Protein AF-A0A9W8QXZ3-F1 (afdb_monomer)

pLDDT: mean 82.71, std 16.3, range [40.28, 98.12]

Foldseek 3Di:
DAEEDECVVDLVVQLVSCVVVVHHHYPCLDDPVLVVQLCVQQVVQQVVQLVVQPPPPVVPVSPGGDRALSLVRHVSCVVRPVPDPSNVVSCCVPPVPPPPDDPVVVPPPLLPVVDDLVVLLPDDPVVCVVSQQAQDPPQPPDDVSDRNVVSND

Organism: NCBI:txid195108

Sequence (153 aa):
MIQRISREAGLDAFIRAIEQDGCVIIKDFADSESLNEAQREVQPYLDASKAAAGSTVGALNGGTAICTRLIGRSRTVKEKFFSDSLYQDIAEHFIGLETTCCGVHRQEEIPFLSYPIEEVKTYSQLVRDRLGWKQSEPNLGWVDLKSPEYLLE

Structure (mmCIF, N/CA/C/O backbone):
data_AF-A0A9W8QXZ3-F1
#
_entry.id   AF-A0A9W8QXZ3-F1
#
loop_
_atom_site.group_PDB
_atom_site.id
_atom_site.type_symbol
_atom_site.label_atom_id
_atom_site.label_alt_id
_atom_site.label_comp_id
_atom_site.label_asym_id
_atom_site.label_entity_id
_atom_site.label_seq_id
_atom_site.pdbx_PDB_ins_code
_atom_site.Cartn_x
_atom_site.Cartn_y
_atom_site.Cartn_z
_atom_site.occupancy
_atom_site.B_iso_or_equiv
_atom_site.auth_seq_id
_atom_site.auth_comp_id
_atom_site.auth_asym_id
_atom_site.auth_atom_id
_atom_site.pdbx_PDB_model_num
ATOM 1 N N . MET A 1 1 ? -22.898 10.394 7.087 1.00 81.56 1 MET A N 1
ATOM 2 C CA . MET A 1 1 ? -21.765 11.204 7.608 1.00 81.56 1 MET A CA 1
ATOM 3 C C . MET A 1 1 ? -20.656 10.212 7.895 1.00 81.56 1 MET A C 1
ATOM 5 O O . MET A 1 1 ? -20.967 9.224 8.533 1.00 81.56 1 MET A O 1
ATOM 9 N N . ILE A 1 2 ? -19.426 10.416 7.414 1.00 92.94 2 ILE A N 1
ATOM 10 C CA . ILE A 1 2 ? -18.383 9.375 7.504 1.00 92.94 2 ILE A CA 1
ATOM 11 C C . ILE A 1 2 ? -18.002 9.108 8.966 1.00 92.94 2 ILE A C 1
ATOM 13 O O . ILE A 1 2 ? -17.568 10.029 9.670 1.00 92.94 2 ILE A O 1
ATOM 17 N N . GLN A 1 3 ? -18.139 7.853 9.396 1.00 96.69 3 GLN A N 1
ATOM 18 C CA . GLN A 1 3 ? -17.791 7.403 10.742 1.00 96.69 3 GLN A CA 1
ATOM 19 C C . GLN A 1 3 ? -16.279 7.499 11.002 1.00 96.69 3 GLN A C 1
ATOM 21 O O . GLN A 1 3 ? -15.453 7.157 10.155 1.00 96.69 3 GLN A O 1
ATOM 26 N N . ARG A 1 4 ? -15.920 7.981 12.198 1.00 97.50 4 ARG A N 1
ATOM 27 C CA . ARG A 1 4 ? -14.541 8.139 12.685 1.00 97.50 4 ARG A CA 1
ATOM 28 C C . ARG A 1 4 ? -14.347 7.291 13.933 1.00 97.50 4 ARG A C 1
ATOM 30 O O . ARG A 1 4 ? -14.827 7.659 15.003 1.00 97.50 4 ARG A O 1
ATOM 37 N N . ILE A 1 5 ? -13.651 6.173 13.795 1.00 97.31 5 ILE A N 1
ATOM 38 C CA . ILE A 1 5 ? -13.596 5.122 14.812 1.00 97.31 5 ILE A CA 1
ATOM 39 C C . ILE A 1 5 ? -12.165 4.971 15.333 1.00 97.31 5 ILE A C 1
ATOM 41 O O . ILE A 1 5 ? -11.191 5.129 14.601 1.00 97.31 5 ILE A O 1
ATOM 45 N N . SER A 1 6 ? -12.059 4.736 16.637 1.00 96.44 6 SER A N 1
ATOM 46 C CA . SER A 1 6 ? -10.806 4.472 17.347 1.00 96.44 6 SER A CA 1
ATOM 47 C C . SER A 1 6 ? -10.531 2.968 17.373 1.00 96.44 6 SER A C 1
ATOM 49 O O . SER A 1 6 ? -11.490 2.197 17.409 1.00 96.44 6 SER A O 1
ATOM 51 N N . ARG A 1 7 ? -9.267 2.529 17.379 1.00 92.69 7 ARG A N 1
ATOM 52 C CA . ARG A 1 7 ? -8.915 1.090 17.339 1.00 92.69 7 ARG A CA 1
ATOM 53 C C . ARG A 1 7 ? -9.533 0.280 18.486 1.00 92.69 7 ARG A C 1
ATOM 55 O O . ARG A 1 7 ? -9.853 -0.891 18.313 1.00 92.69 7 ARG A O 1
ATOM 62 N N . GLU A 1 8 ? -9.787 0.922 19.621 1.00 93.75 8 GLU A N 1
ATOM 63 C CA . GLU A 1 8 ? -10.395 0.338 20.821 1.00 93.75 8 GLU A CA 1
ATOM 64 C C . GLU A 1 8 ? -11.854 -0.098 20.608 1.00 93.75 8 GLU A C 1
ATOM 66 O O . GLU A 1 8 ? -12.393 -0.844 21.421 1.00 93.75 8 GLU A O 1
ATOM 71 N N . ALA A 1 9 ? -12.505 0.344 19.525 1.00 94.38 9 ALA A N 1
ATOM 72 C CA . ALA A 1 9 ? -13.869 -0.061 19.186 1.00 94.38 9 ALA A CA 1
ATOM 73 C C . ALA A 1 9 ? -13.972 -1.509 18.668 1.00 94.38 9 ALA A C 1
ATOM 75 O O . ALA A 1 9 ? -15.077 -2.048 18.602 1.00 94.38 9 ALA A O 1
ATOM 76 N N . GLY A 1 10 ? -12.840 -2.132 18.314 1.00 94.44 10 GLY A N 1
ATOM 77 C CA . GLY A 1 10 ? -12.775 -3.505 17.812 1.00 94.44 10 GLY A CA 1
ATOM 78 C C . GLY A 1 10 ? -13.177 -3.658 16.340 1.00 94.44 10 GLY A C 1
ATOM 79 O O . GLY A 1 10 ? -13.806 -2.779 15.750 1.00 94.44 10 GLY A O 1
ATOM 80 N N . LEU A 1 11 ? -12.803 -4.799 15.748 1.00 96.12 11 LEU A N 1
ATOM 81 C CA . LEU A 1 11 ? -12.948 -5.105 14.317 1.00 96.12 11 LEU A CA 1
ATOM 82 C C . LEU A 1 11 ? -14.385 -4.914 13.797 1.00 96.12 11 LEU A C 1
ATOM 84 O O . LEU A 1 11 ? -14.599 -4.228 12.798 1.00 96.12 11 LEU A O 1
ATOM 88 N N . ASP A 1 12 ? -15.372 -5.439 14.523 1.00 97.25 12 ASP A N 1
ATOM 89 C CA . ASP A 1 12 ? -16.788 -5.382 14.146 1.00 97.25 12 ASP A CA 1
ATOM 90 C C . ASP A 1 12 ? -17.314 -3.959 13.915 1.00 97.25 12 ASP A C 1
ATOM 92 O O . ASP A 1 12 ? -18.226 -3.742 13.115 1.00 97.25 12 ASP A O 1
ATOM 96 N N . ALA A 1 13 ? -16.782 -2.971 14.641 1.00 97.25 13 ALA A N 1
ATOM 97 C CA . ALA A 1 13 ? -17.191 -1.582 14.472 1.00 97.25 13 ALA A CA 1
ATOM 98 C C . ALA A 1 13 ? -16.766 -1.039 13.099 1.00 97.25 13 ALA A C 1
ATOM 100 O O . ALA A 1 13 ? -17.530 -0.313 12.465 1.00 97.25 13 ALA A O 1
ATOM 101 N N . PHE A 1 14 ? -15.579 -1.425 12.624 1.00 97.50 14 PHE A N 1
ATOM 102 C CA . PHE A 1 14 ? -15.069 -1.029 11.313 1.00 97.50 14 PHE A CA 1
ATOM 103 C C . PHE A 1 14 ? -15.811 -1.735 10.182 1.00 97.50 14 PHE A C 1
ATOM 105 O O . PHE A 1 14 ? -16.186 -1.073 9.217 1.00 97.50 14 PHE A O 1
ATOM 112 N N . ILE A 1 15 ? -16.081 -3.037 10.330 1.00 96.81 15 ILE A N 1
ATOM 113 C CA . ILE A 1 15 ? -16.872 -3.811 9.363 1.00 96.81 15 ILE A CA 1
ATOM 114 C C . ILE A 1 15 ? -18.244 -3.164 9.177 1.00 96.81 15 ILE A C 1
ATOM 116 O O . ILE A 1 15 ? -18.578 -2.751 8.069 1.00 96.81 15 ILE A O 1
ATOM 120 N N . ARG A 1 16 ? -18.992 -2.955 10.270 1.00 97.06 16 ARG A N 1
ATOM 121 C CA . ARG A 1 16 ? -20.325 -2.337 10.202 1.00 97.06 16 ARG A CA 1
ATOM 122 C C . ARG A 1 16 ? -20.300 -0.944 9.581 1.00 97.06 16 ARG A C 1
ATOM 124 O O . ARG A 1 16 ? -21.210 -0.597 8.834 1.00 97.06 16 ARG A O 1
ATOM 131 N N . ALA A 1 17 ? -19.284 -0.136 9.887 1.00 97.31 17 ALA A N 1
ATOM 132 C CA . ALA A 1 17 ? -19.153 1.193 9.299 1.00 97.31 17 ALA A CA 1
ATOM 133 C C . ALA A 1 17 ? -18.937 1.126 7.780 1.00 97.31 17 ALA A C 1
ATOM 135 O O . ALA A 1 17 ? -19.579 1.867 7.039 1.00 97.31 17 ALA A O 1
ATOM 136 N N . ILE A 1 18 ? -18.088 0.210 7.308 1.00 96.38 18 ILE A N 1
ATOM 137 C CA . ILE A 1 18 ? -17.852 0.001 5.875 1.00 96.38 18 ILE A CA 1
ATOM 138 C C . ILE A 1 18 ? -19.105 -0.562 5.188 1.00 96.38 18 ILE A C 1
ATOM 140 O O . ILE A 1 18 ? -19.457 -0.079 4.118 1.00 96.38 18 ILE A O 1
ATOM 144 N N . GLU A 1 19 ? -19.820 -1.511 5.794 1.00 95.62 19 GLU A N 1
ATOM 145 C CA . GLU A 1 19 ? -21.070 -2.053 5.237 1.00 95.62 19 GLU A CA 1
ATOM 146 C C . GLU A 1 19 ? -22.173 -0.991 5.111 1.00 95.62 19 GLU A C 1
ATOM 148 O O . GLU A 1 19 ? -22.919 -0.980 4.133 1.00 95.62 19 GLU A O 1
ATOM 153 N N . GLN A 1 20 ? -22.288 -0.096 6.097 1.00 96.12 20 GLN A N 1
ATOM 154 C CA . GLN A 1 20 ? -23.347 0.916 6.142 1.00 96.12 20 GLN A CA 1
ATOM 155 C C . GLN A 1 20 ? -23.031 2.153 5.296 1.00 96.12 20 GLN A C 1
ATOM 157 O O . GLN A 1 20 ? -23.900 2.637 4.572 1.00 96.12 20 GLN A O 1
ATOM 162 N N . ASP A 1 21 ? -21.805 2.675 5.389 1.00 96.56 21 ASP A N 1
ATOM 163 C CA . ASP A 1 21 ? -21.413 3.951 4.776 1.00 96.56 21 ASP A CA 1
ATOM 164 C C . ASP A 1 21 ? -20.491 3.785 3.555 1.00 96.56 21 ASP A C 1
ATOM 166 O O . ASP A 1 21 ? -20.110 4.775 2.924 1.00 96.56 21 ASP A O 1
ATOM 170 N N . GLY A 1 22 ? -20.071 2.558 3.236 1.00 94.88 22 GLY A N 1
ATOM 171 C CA . GLY A 1 22 ? -19.086 2.266 2.189 1.00 94.88 22 GLY A CA 1
ATOM 172 C C . GLY A 1 22 ? -17.652 2.683 2.539 1.00 94.88 22 GLY A C 1
ATOM 173 O O . GLY A 1 22 ? -16.743 2.484 1.734 1.00 94.88 22 GLY A O 1
ATOM 174 N N . CYS A 1 23 ? -17.426 3.298 3.706 1.00 95.88 23 CYS A N 1
ATOM 175 C CA . CYS A 1 23 ? -16.115 3.761 4.153 1.00 95.88 23 CYS A CA 1
ATOM 176 C C . CYS A 1 23 ? -16.075 4.030 5.666 1.00 95.88 23 CYS A C 1
ATOM 178 O O . CYS A 1 23 ? -17.095 4.277 6.306 1.00 95.88 23 CYS A O 1
ATOM 180 N N . VAL A 1 24 ? -14.866 4.052 6.231 1.00 96.75 24 VAL A N 1
ATOM 181 C CA . VAL A 1 24 ? -14.612 4.420 7.630 1.00 96.75 24 VAL A CA 1
ATOM 182 C C . VAL A 1 24 ? -13.287 5.172 7.743 1.00 96.75 24 VAL A C 1
ATOM 184 O O . VAL A 1 24 ? -12.353 4.924 6.982 1.00 96.75 24 VAL A O 1
ATOM 187 N N . ILE A 1 25 ? -13.190 6.099 8.696 1.00 97.12 25 ILE A N 1
ATOM 188 C CA . ILE A 1 25 ? -11.933 6.761 9.061 1.00 97.12 25 ILE A CA 1
ATOM 189 C C . ILE A 1 25 ? -11.425 6.149 10.366 1.00 97.12 25 ILE A C 1
ATOM 191 O O . ILE A 1 25 ? -12.079 6.267 11.404 1.00 97.12 25 ILE A O 1
ATOM 195 N N . ILE A 1 26 ? -10.239 5.543 10.321 1.00 96.44 26 ILE A N 1
ATOM 196 C CA . ILE A 1 26 ? -9.549 5.013 11.500 1.00 96.44 26 ILE A CA 1
ATOM 197 C C . ILE A 1 26 ? -8.701 6.133 12.103 1.00 96.44 26 ILE A C 1
ATOM 199 O O . ILE A 1 26 ? -7.810 6.675 11.445 1.00 96.44 26 ILE A O 1
ATOM 203 N N . LYS A 1 27 ? -8.999 6.513 13.344 1.00 95.69 27 LYS A N 1
ATOM 204 C CA . LYS A 1 27 ? -8.209 7.507 14.079 1.00 95.69 27 LYS A CA 1
ATOM 205 C C . LYS A 1 27 ? -6.885 6.898 14.516 1.00 95.69 27 LYS A C 1
ATOM 207 O O . LYS A 1 27 ? -6.849 5.727 14.886 1.00 95.69 27 LYS A O 1
ATOM 212 N N . ASP A 1 28 ? -5.833 7.712 14.472 1.00 94.06 28 ASP A N 1
ATOM 213 C CA . ASP A 1 28 ? -4.510 7.359 14.994 1.00 94.06 28 ASP A CA 1
ATOM 214 C C . ASP A 1 28 ? -3.997 6.016 14.438 1.00 94.06 28 ASP A C 1
ATOM 216 O O . ASP A 1 28 ? -3.391 5.208 15.136 1.00 94.06 28 ASP A O 1
ATOM 220 N N . PHE A 1 29 ? -4.284 5.753 13.153 1.00 94.94 29 PHE A N 1
ATOM 221 C CA . PHE A 1 29 ? -3.898 4.506 12.489 1.00 94.94 29 PHE A CA 1
ATOM 222 C C . PHE A 1 29 ? -2.378 4.307 12.485 1.00 94.94 29 PHE A C 1
ATOM 224 O O . PHE A 1 29 ? -1.915 3.195 12.719 1.00 94.94 29 PHE A O 1
ATOM 231 N N . ALA A 1 30 ? -1.621 5.376 12.244 1.00 93.94 30 ALA A N 1
ATOM 232 C CA . ALA A 1 30 ? -0.167 5.373 12.238 1.00 93.94 30 ALA A CA 1
ATOM 233 C C . ALA A 1 30 ? 0.364 6.484 13.145 1.00 93.94 30 ALA A C 1
ATOM 235 O O . ALA A 1 30 ? -0.221 7.566 13.228 1.00 93.94 30 ALA A O 1
ATOM 236 N N . ASP A 1 31 ? 1.493 6.222 13.795 1.00 95.50 31 ASP A N 1
ATOM 237 C CA . ASP A 1 31 ? 2.195 7.212 14.596 1.00 95.50 31 ASP A CA 1
ATOM 238 C C . ASP A 1 31 ? 3.009 8.179 13.716 1.00 95.50 31 ASP A C 1
ATOM 240 O O . ASP A 1 31 ? 3.429 7.863 12.596 1.00 95.50 31 ASP A O 1
ATOM 244 N N . SER A 1 32 ? 3.251 9.382 14.239 1.00 96.38 32 SER A 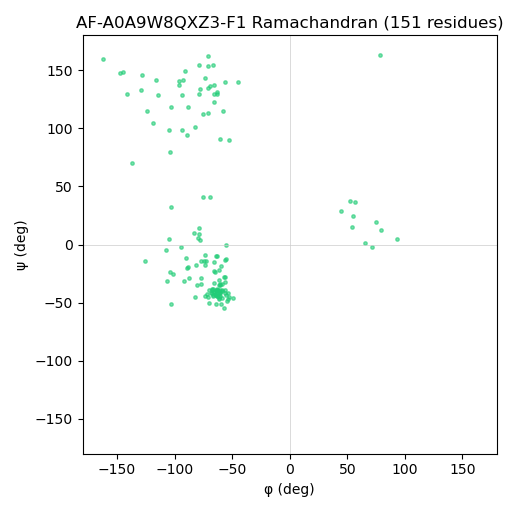N 1
ATOM 245 C CA . SER A 1 32 ? 3.963 10.441 13.519 1.00 96.38 32 SER A CA 1
ATOM 246 C C . SER A 1 32 ? 5.396 10.062 13.136 1.00 96.38 32 SER A C 1
ATOM 248 O O . SER A 1 32 ? 5.903 10.556 12.131 1.00 96.38 32 SER A O 1
ATOM 250 N N . GLU A 1 33 ? 6.075 9.216 13.913 1.00 97.56 33 GLU A N 1
ATOM 251 C CA . GLU A 1 33 ? 7.449 8.803 13.618 1.00 97.56 33 GLU A CA 1
ATOM 252 C C . GLU A 1 33 ? 7.479 7.898 12.384 1.00 97.56 33 GLU A C 1
ATOM 254 O O . GLU A 1 33 ? 8.188 8.195 11.418 1.00 97.56 33 GLU A O 1
ATOM 259 N N . SER A 1 34 ? 6.640 6.863 12.366 1.00 96.88 34 SER A N 1
ATOM 260 C CA . SER A 1 34 ? 6.479 5.954 11.232 1.00 96.88 34 SER A CA 1
ATOM 261 C C . SER A 1 34 ? 6.002 6.682 9.976 1.00 96.88 34 SER A C 1
ATOM 263 O O . SER A 1 34 ? 6.488 6.400 8.882 1.00 96.88 34 SER A O 1
ATOM 265 N N . LEU A 1 35 ? 5.091 7.652 10.107 1.00 96.81 35 LEU A N 1
ATOM 266 C CA . LEU A 1 35 ? 4.646 8.473 8.975 1.00 96.81 35 LEU A CA 1
ATOM 267 C C . LEU A 1 35 ? 5.789 9.306 8.387 1.00 96.81 35 LEU A C 1
ATOM 269 O O . LEU A 1 35 ? 5.963 9.343 7.169 1.00 96.81 35 LEU A O 1
ATOM 273 N N . ASN A 1 36 ? 6.599 9.941 9.236 1.00 97.88 36 ASN A N 1
ATOM 274 C CA . ASN A 1 36 ? 7.750 10.722 8.786 1.00 97.88 36 ASN A CA 1
ATOM 275 C C . ASN A 1 36 ? 8.828 9.839 8.147 1.00 97.88 36 ASN A C 1
ATOM 277 O O . ASN A 1 36 ? 9.454 10.234 7.164 1.00 97.88 36 ASN A O 1
ATOM 281 N N . GLU A 1 37 ? 9.057 8.642 8.686 1.00 98.12 37 GLU A N 1
ATOM 282 C CA . GLU A 1 37 ? 9.985 7.680 8.101 1.00 98.12 37 GLU A CA 1
ATOM 283 C C . GLU A 1 37 ? 9.514 7.216 6.720 1.00 98.12 37 GLU A C 1
ATOM 285 O O . GLU A 1 37 ? 10.264 7.364 5.755 1.00 98.12 37 GLU A O 1
ATOM 290 N N . ALA A 1 38 ? 8.257 6.779 6.602 1.00 97.44 38 ALA A N 1
ATOM 291 C CA . ALA A 1 38 ? 7.652 6.408 5.328 1.00 97.44 38 ALA A CA 1
ATOM 292 C C . ALA A 1 38 ? 7.736 7.550 4.304 1.00 97.44 38 ALA A C 1
ATOM 294 O O . ALA A 1 38 ? 8.117 7.318 3.157 1.00 97.44 38 ALA A O 1
ATOM 295 N N . GLN A 1 39 ? 7.458 8.793 4.720 1.00 96.94 39 GLN A N 1
ATOM 296 C CA . GLN A 1 39 ? 7.581 9.967 3.856 1.00 96.94 39 GLN A CA 1
ATOM 297 C C . GLN A 1 39 ? 9.012 10.134 3.329 1.00 96.94 39 GLN A C 1
ATOM 299 O O . GLN A 1 39 ? 9.194 10.347 2.133 1.00 96.94 39 GLN A O 1
ATOM 304 N N . ARG A 1 40 ? 10.033 10.009 4.189 1.00 97.88 40 ARG A N 1
ATOM 305 C CA . ARG A 1 40 ? 11.444 10.103 3.771 1.00 97.88 40 ARG A CA 1
ATOM 306 C C . ARG A 1 40 ? 11.823 9.015 2.770 1.00 97.88 40 ARG A C 1
ATOM 308 O O . ARG A 1 40 ? 12.509 9.317 1.800 1.00 97.88 40 ARG A O 1
ATOM 315 N N . GLU A 1 41 ? 11.369 7.781 2.984 1.00 97.81 41 GLU A N 1
ATOM 316 C CA . GLU A 1 41 ? 11.642 6.660 2.077 1.00 97.81 41 GLU A CA 1
ATOM 317 C C . GLU A 1 41 ? 11.034 6.889 0.682 1.00 97.81 41 GLU A C 1
ATOM 319 O O . GLU A 1 41 ? 11.659 6.567 -0.330 1.00 97.81 41 GLU A O 1
ATOM 324 N N . VAL A 1 42 ? 9.834 7.480 0.602 1.00 96.69 42 VAL A N 1
ATOM 325 C CA . VAL A 1 42 ? 9.136 7.684 -0.680 1.00 96.69 42 VAL A CA 1
ATOM 326 C C . VAL A 1 42 ? 9.467 9.006 -1.374 1.00 96.69 42 VAL A C 1
ATOM 328 O O . VAL A 1 42 ? 9.263 9.111 -2.587 1.00 96.69 42 VAL A O 1
ATOM 331 N N . GLN A 1 43 ? 9.973 10.006 -0.644 1.00 95.88 43 GLN A N 1
ATOM 332 C CA . GLN A 1 43 ? 10.182 11.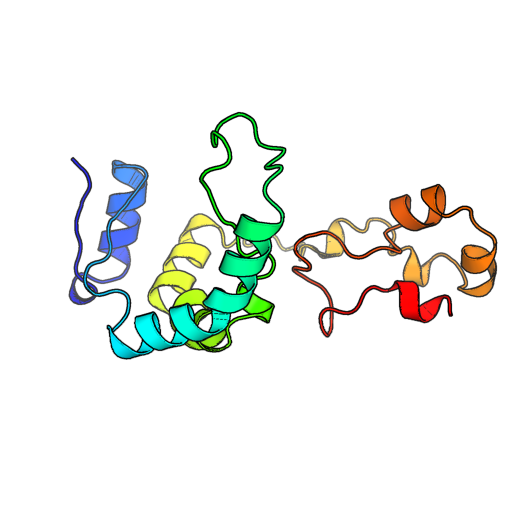366 -1.152 1.00 95.88 43 GLN A CA 1
ATOM 333 C C . GLN A 1 43 ? 11.001 11.424 -2.455 1.00 95.88 43 GLN A C 1
ATOM 335 O O . GLN A 1 43 ? 10.533 12.078 -3.389 1.00 95.88 43 GLN A O 1
ATOM 340 N N . PRO A 1 44 ? 12.127 10.692 -2.611 1.00 95.75 44 PRO A N 1
ATOM 341 C CA . PRO A 1 44 ? 12.903 10.724 -3.854 1.00 95.75 44 PRO A CA 1
ATOM 342 C C . PRO A 1 44 ? 12.091 10.300 -5.086 1.00 95.75 44 PRO A C 1
ATOM 344 O O . PRO A 1 44 ? 12.267 10.840 -6.176 1.00 95.75 44 PRO A O 1
ATOM 347 N N . TYR A 1 45 ? 11.162 9.354 -4.917 1.00 93.19 45 TYR A N 1
ATOM 348 C CA . TYR A 1 45 ? 10.307 8.865 -5.999 1.00 93.19 45 TYR A CA 1
ATOM 349 C C . TYR A 1 45 ? 9.178 9.841 -6.331 1.00 93.19 45 TYR A C 1
ATOM 351 O O . TYR A 1 45 ? 8.794 9.963 -7.494 1.00 93.19 45 TYR A O 1
ATOM 359 N N . LEU A 1 46 ? 8.656 10.547 -5.325 1.00 91.25 46 LEU A N 1
ATOM 360 C CA . LEU A 1 46 ? 7.684 11.618 -5.535 1.00 91.25 46 LEU A CA 1
ATOM 361 C C . LEU A 1 46 ? 8.326 12.799 -6.267 1.00 91.25 46 LEU A C 1
ATOM 363 O O . LEU A 1 46 ? 7.733 13.323 -7.207 1.00 91.25 46 LEU A O 1
ATOM 367 N N . ASP A 1 47 ? 9.541 13.184 -5.882 1.00 91.50 47 ASP A N 1
ATOM 368 C CA . ASP A 1 47 ? 10.279 14.269 -6.531 1.00 91.50 47 ASP A CA 1
ATOM 369 C C . ASP A 1 47 ? 10.623 13.911 -7.980 1.00 91.50 47 ASP A C 1
ATOM 371 O O . ASP A 1 47 ? 10.383 14.713 -8.884 1.00 91.50 47 ASP A O 1
ATOM 375 N N . ALA A 1 48 ? 11.066 12.673 -8.230 1.00 88.88 48 ALA A N 1
ATOM 376 C CA . ALA A 1 48 ? 11.272 12.160 -9.583 1.00 88.88 48 ALA A CA 1
ATOM 377 C C . ALA A 1 48 ? 9.973 12.156 -10.409 1.00 88.88 48 ALA A C 1
ATOM 379 O O . ALA A 1 48 ? 9.981 12.558 -11.571 1.00 88.88 48 ALA A O 1
ATOM 380 N N . SER A 1 49 ? 8.841 11.763 -9.812 1.00 85.62 49 SER A N 1
ATOM 381 C CA . SER A 1 49 ? 7.534 11.788 -10.480 1.00 85.62 49 SER A CA 1
ATOM 382 C C . SER A 1 49 ? 7.088 13.205 -10.849 1.00 85.62 49 SER A C 1
ATOM 384 O O . SER A 1 49 ? 6.533 13.387 -11.930 1.00 85.62 49 SER A O 1
ATOM 386 N N . LYS A 1 50 ? 7.338 14.204 -9.992 1.00 82.12 50 LYS A N 1
ATOM 387 C CA . LYS A 1 50 ? 7.058 15.619 -10.298 1.00 82.12 50 LYS A CA 1
ATOM 388 C C . LYS A 1 50 ? 7.981 16.159 -11.381 1.00 82.12 50 LYS A C 1
ATOM 390 O O . LYS A 1 50 ? 7.532 16.894 -12.250 1.00 82.12 50 LYS A O 1
ATOM 395 N N . ALA A 1 51 ? 9.265 15.814 -11.329 1.00 79.56 51 ALA A N 1
ATOM 396 C CA . ALA A 1 51 ? 10.241 16.264 -12.317 1.00 79.56 51 ALA A CA 1
ATOM 397 C C . ALA A 1 51 ? 9.949 15.685 -13.710 1.00 79.56 51 ALA A C 1
ATOM 399 O O . ALA A 1 51 ? 10.146 16.358 -14.717 1.00 79.56 51 ALA A O 1
ATOM 400 N N . ALA A 1 52 ? 9.416 14.464 -13.765 1.00 72.44 52 ALA A N 1
ATOM 401 C CA . ALA A 1 52 ? 8.986 13.808 -14.992 1.00 72.44 52 ALA A CA 1
ATOM 402 C C . ALA A 1 52 ? 7.611 14.285 -15.503 1.00 72.44 52 ALA A C 1
ATOM 404 O O . ALA A 1 52 ? 7.032 13.595 -16.339 1.00 72.44 52 ALA A O 1
ATOM 405 N N . ALA A 1 53 ? 7.066 15.407 -14.997 1.00 58.09 53 ALA A N 1
ATOM 406 C CA . ALA A 1 53 ? 5.695 15.865 -15.234 1.00 58.09 53 ALA A CA 1
ATOM 407 C C . ALA A 1 53 ? 5.309 15.954 -16.722 1.00 58.09 53 ALA A C 1
ATOM 409 O O . ALA A 1 53 ? 5.382 16.989 -17.376 1.00 58.09 53 ALA A O 1
ATOM 410 N N . GLY A 1 54 ? 4.781 14.832 -17.192 1.00 54.34 54 GLY A N 1
ATOM 411 C CA . GLY A 1 54 ? 3.760 14.675 -18.206 1.00 54.34 54 GLY A CA 1
ATOM 412 C C . GLY A 1 54 ? 2.815 13.605 -17.676 1.00 54.34 54 GLY A C 1
ATOM 413 O O . GLY A 1 54 ? 2.849 12.468 -18.134 1.00 54.34 54 GLY A O 1
ATOM 414 N N . SER A 1 55 ? 2.040 13.924 -16.629 1.00 52.62 55 SER A N 1
ATOM 415 C CA . SER A 1 55 ? 1.020 12.991 -16.140 1.00 52.62 55 SER A CA 1
ATOM 416 C C . SER A 1 55 ? 0.067 12.683 -17.293 1.00 52.62 55 SER A C 1
ATOM 418 O O . SER A 1 55 ? -0.624 13.569 -17.791 1.00 52.62 55 SER A O 1
ATOM 420 N N . THR A 1 56 ? 0.045 11.428 -17.733 1.00 51.25 56 THR A N 1
ATOM 421 C CA . THR A 1 56 ? -0.847 10.939 -18.792 1.00 51.25 56 THR A CA 1
ATOM 422 C C . THR A 1 56 ? -2.292 10.799 -18.316 1.00 51.25 56 THR A C 1
ATOM 424 O O . THR A 1 56 ? -3.197 10.589 -19.122 1.00 51.25 56 THR A O 1
ATOM 427 N N . VAL A 1 57 ? -2.539 10.949 -17.011 1.00 51.56 57 VAL A N 1
ATOM 428 C CA . VAL A 1 57 ? -3.876 10.899 -16.423 1.00 51.56 57 VAL A CA 1
ATOM 429 C C . VAL A 1 57 ? -4.468 12.310 -16.441 1.00 51.56 57 VAL A C 1
ATOM 431 O O . VAL A 1 57 ? -4.241 13.112 -15.533 1.00 51.56 57 VAL A O 1
ATOM 434 N N . GLY A 1 58 ? -5.242 12.610 -17.489 1.00 48.00 58 GLY A N 1
ATOM 435 C CA . GLY A 1 58 ? -5.815 13.939 -17.763 1.00 48.00 58 GLY A CA 1
ATOM 436 C C . GLY A 1 58 ? -6.675 14.549 -16.645 1.00 48.00 58 GLY A C 1
ATOM 437 O O . GLY A 1 58 ? -6.920 15.748 -16.660 1.00 48.00 58 GLY A O 1
ATOM 438 N N . ALA A 1 59 ? -7.082 13.767 -15.641 1.00 56.53 59 ALA A N 1
ATOM 439 C CA . ALA A 1 59 ? -7.819 14.252 -14.472 1.00 56.53 59 ALA A CA 1
ATOM 440 C C . ALA A 1 59 ? -6.959 15.036 -13.455 1.00 56.53 59 ALA A C 1
ATOM 442 O O . ALA A 1 59 ? -7.510 15.681 -12.568 1.00 56.53 59 ALA A O 1
ATOM 443 N N . LEU A 1 60 ? -5.622 14.970 -13.542 1.00 54.31 60 LEU A N 1
ATOM 444 C CA . LEU A 1 60 ? -4.720 15.412 -12.465 1.00 54.31 60 LEU A CA 1
ATOM 445 C C . LEU A 1 60 ? -4.005 16.752 -12.723 1.00 54.31 60 LEU A C 1
ATOM 447 O O . LEU A 1 60 ? -3.155 17.147 -11.924 1.00 54.31 60 LEU A O 1
ATOM 451 N N . ASN A 1 61 ? -4.318 17.453 -13.824 1.00 58.59 61 ASN A N 1
ATOM 452 C CA . ASN A 1 61 ? -3.758 18.770 -14.191 1.00 58.59 61 ASN A CA 1
ATOM 453 C C . ASN A 1 61 ? -2.224 18.899 -14.020 1.00 58.59 61 ASN A C 1
ATOM 455 O O . ASN A 1 61 ? -1.715 19.979 -13.733 1.00 58.59 61 ASN A O 1
ATOM 459 N N . GLY A 1 62 ? -1.477 17.796 -14.144 1.00 62.88 62 GLY A N 1
ATOM 460 C CA . GLY A 1 62 ? -0.016 17.764 -13.994 1.00 62.88 62 GLY A CA 1
ATOM 461 C C . GLY A 1 62 ? 0.536 18.087 -12.594 1.00 62.88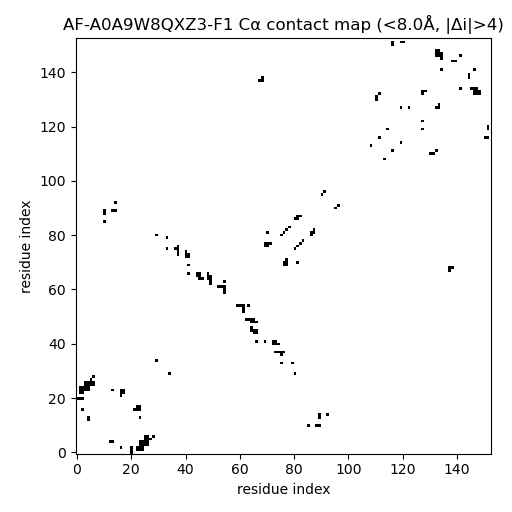 62 GLY A C 1
ATOM 462 O O . GLY A 1 62 ? 1.750 18.080 -12.427 1.00 62.88 62 GLY A O 1
ATOM 463 N N . GLY A 1 63 ? -0.310 18.348 -11.588 1.00 72.00 63 GLY A N 1
ATOM 464 C CA . GLY A 1 63 ? 0.123 18.739 -10.236 1.00 72.00 63 GLY A CA 1
ATOM 465 C C . GLY A 1 63 ? 0.350 17.571 -9.268 1.00 72.00 63 GLY A C 1
ATOM 466 O O . GLY A 1 63 ? 0.894 17.759 -8.179 1.00 72.00 63 GLY A O 1
ATOM 467 N N . THR A 1 64 ? -0.076 16.363 -9.639 1.00 79.25 64 THR A N 1
ATOM 468 C CA . THR A 1 64 ? -0.021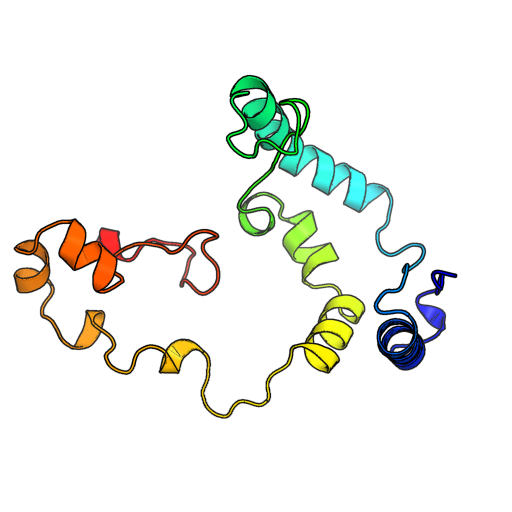 15.180 -8.771 1.00 79.25 64 THR A CA 1
ATOM 469 C C . THR A 1 64 ? 1.254 14.372 -8.993 1.00 79.25 64 THR A C 1
ATOM 471 O O . THR A 1 64 ? 1.561 13.972 -10.113 1.00 79.25 64 THR A O 1
ATOM 474 N N . ALA A 1 65 ? 1.959 14.081 -7.899 1.00 84.19 65 ALA A N 1
ATOM 475 C CA . ALA A 1 65 ? 3.102 13.173 -7.859 1.00 84.19 65 ALA A CA 1
ATOM 476 C C . ALA A 1 65 ? 2.663 11.780 -7.409 1.00 84.19 65 ALA A C 1
ATOM 478 O O . ALA A 1 65 ? 1.850 11.668 -6.491 1.00 84.19 65 ALA A O 1
ATOM 479 N N . ILE A 1 66 ? 3.218 10.728 -8.008 1.00 85.94 66 ILE A N 1
ATOM 480 C CA . ILE A 1 66 ? 2.843 9.344 -7.707 1.00 85.94 66 ILE A CA 1
ATOM 481 C C . ILE A 1 66 ? 4.099 8.518 -7.420 1.00 85.94 66 ILE A C 1
ATOM 483 O O . ILE A 1 66 ? 5.063 8.535 -8.180 1.00 85.94 66 ILE A O 1
ATOM 487 N N . CYS A 1 67 ? 4.068 7.737 -6.339 1.00 88.62 67 CYS A N 1
ATOM 488 C CA . CYS A 1 67 ? 5.069 6.712 -6.054 1.00 88.62 67 CYS A CA 1
ATOM 489 C C . CYS A 1 67 ? 4.473 5.324 -6.335 1.00 88.62 67 CYS A C 1
ATOM 491 O O . CYS A 1 67 ? 3.745 4.768 -5.516 1.00 88.62 67 CYS A O 1
ATOM 493 N N . THR A 1 68 ? 4.766 4.759 -7.508 1.00 87.00 68 THR A N 1
ATOM 494 C CA . THR A 1 68 ? 4.424 3.361 -7.829 1.00 87.00 68 THR A CA 1
ATOM 495 C C . THR A 1 68 ? 5.291 2.381 -7.030 1.00 87.00 68 THR A C 1
ATOM 497 O O . THR A 1 68 ? 6.340 2.760 -6.522 1.00 87.00 68 THR A O 1
ATOM 500 N N . ARG A 1 69 ? 4.889 1.107 -6.909 1.00 84.56 69 ARG A N 1
ATOM 501 C CA . ARG A 1 69 ? 5.663 0.061 -6.194 1.00 84.56 69 ARG A CA 1
ATOM 502 C C . ARG A 1 69 ? 5.973 0.414 -4.728 1.00 84.56 69 ARG A C 1
ATOM 504 O O . ARG A 1 69 ? 7.040 0.084 -4.216 1.00 84.56 69 ARG A O 1
ATOM 511 N N . LEU A 1 70 ? 5.029 1.074 -4.055 1.00 91.00 70 LEU A N 1
ATOM 512 C CA . LEU A 1 70 ? 5.178 1.603 -2.696 1.00 91.00 70 LEU A CA 1
ATOM 513 C C . LEU A 1 70 ? 5.732 0.572 -1.695 1.00 91.00 70 LEU A C 1
ATOM 515 O O . LEU A 1 70 ? 6.690 0.865 -0.988 1.00 91.00 70 LEU A O 1
ATOM 519 N N . ILE A 1 71 ? 5.197 -0.654 -1.709 1.00 89.56 71 ILE A N 1
ATOM 520 C CA . ILE A 1 71 ? 5.615 -1.760 -0.826 1.00 89.56 71 ILE A CA 1
ATOM 521 C C . ILE A 1 71 ? 7.092 -2.146 -1.016 1.00 89.56 71 ILE A C 1
ATOM 523 O O . ILE A 1 71 ? 7.773 -2.502 -0.058 1.00 89.56 71 ILE A O 1
ATOM 527 N N . GLY A 1 72 ? 7.609 -2.067 -2.245 1.00 88.75 72 GLY A N 1
ATOM 528 C CA . GLY A 1 72 ? 9.017 -2.351 -2.535 1.00 88.75 72 GLY A CA 1
ATOM 529 C C . GLY A 1 72 ? 9.953 -1.176 -2.243 1.00 88.75 72 GLY A C 1
ATOM 530 O O . GLY A 1 72 ? 11.159 -1.370 -2.147 1.00 88.75 72 GLY A O 1
ATOM 531 N N . ARG A 1 73 ? 9.411 0.040 -2.119 1.00 92.50 73 ARG A N 1
ATOM 532 C CA . ARG A 1 73 ? 10.183 1.284 -1.974 1.00 92.50 73 ARG A CA 1
ATOM 533 C C . ARG A 1 73 ? 10.253 1.803 -0.544 1.00 92.50 73 ARG A C 1
ATOM 535 O O . ARG A 1 73 ? 11.197 2.513 -0.222 1.00 92.50 73 ARG A O 1
ATOM 542 N N . SER A 1 74 ? 9.272 1.467 0.287 1.00 96.75 74 SER A N 1
ATOM 543 C CA . SER A 1 74 ? 9.215 1.867 1.689 1.00 96.75 74 SER A CA 1
ATOM 544 C C . SER A 1 74 ? 9.097 0.634 2.569 1.00 96.75 74 SER A C 1
ATOM 546 O O . SER A 1 74 ? 8.093 -0.087 2.536 1.00 96.75 74 SER A O 1
ATOM 548 N N . ARG A 1 75 ? 10.137 0.395 3.372 1.00 95.38 75 ARG A N 1
ATOM 549 C CA . ARG A 1 75 ? 10.120 -0.687 4.351 1.00 95.38 75 ARG A CA 1
ATOM 550 C C . ARG A 1 75 ? 9.092 -0.379 5.433 1.00 95.38 75 ARG A C 1
ATOM 552 O O . ARG A 1 75 ? 8.347 -1.279 5.807 1.00 95.38 75 ARG A O 1
ATOM 559 N N . THR A 1 76 ? 8.990 0.880 5.859 1.00 96.94 76 THR A N 1
ATOM 560 C CA . THR A 1 76 ? 8.034 1.303 6.886 1.00 96.94 76 THR A CA 1
ATOM 561 C C . THR A 1 76 ? 6.590 1.094 6.439 1.00 96.94 76 THR A C 1
ATOM 563 O O . THR A 1 76 ? 5.805 0.523 7.192 1.00 96.94 76 THR A O 1
ATOM 566 N N . VAL A 1 77 ? 6.233 1.453 5.199 1.00 96.06 77 VAL A N 1
ATOM 567 C CA . VAL A 1 77 ? 4.883 1.183 4.676 1.00 96.06 77 VAL A CA 1
ATOM 568 C C . VAL A 1 77 ? 4.607 -0.315 4.637 1.00 96.06 77 VAL A C 1
ATOM 570 O O . VAL A 1 77 ? 3.546 -0.742 5.085 1.00 96.06 77 VAL A O 1
ATOM 573 N N . LYS A 1 78 ? 5.549 -1.116 4.129 1.00 94.00 78 LYS A N 1
ATOM 574 C CA . LYS A 1 78 ? 5.395 -2.572 4.056 1.00 94.00 78 LYS A CA 1
ATOM 575 C C . LYS A 1 78 ? 5.184 -3.188 5.439 1.00 94.00 78 LYS A C 1
ATOM 577 O O . LYS A 1 78 ? 4.247 -3.948 5.622 1.00 94.00 78 LYS A O 1
ATOM 582 N N . GLU A 1 79 ? 6.046 -2.869 6.398 1.00 94.25 79 GLU A N 1
ATOM 583 C CA . GLU A 1 79 ? 6.116 -3.585 7.676 1.00 94.25 79 GLU A CA 1
ATOM 584 C C . GLU A 1 79 ? 5.172 -3.030 8.742 1.00 94.25 79 GLU A C 1
ATOM 586 O O . GLU A 1 79 ? 4.733 -3.794 9.595 1.00 94.25 79 GLU A O 1
ATOM 591 N N . LYS A 1 80 ? 4.838 -1.732 8.703 1.00 95.00 80 LYS A N 1
ATOM 592 C CA . LYS A 1 80 ? 4.005 -1.097 9.737 1.00 95.00 80 LYS A CA 1
ATOM 593 C C . LYS A 1 80 ? 2.585 -0.773 9.294 1.00 95.00 80 LYS A C 1
ATOM 595 O O . LYS A 1 80 ? 1.699 -0.764 10.136 1.00 95.00 80 LYS A O 1
ATOM 600 N N . PHE A 1 81 ? 2.357 -0.455 8.017 1.00 94.88 81 PHE A N 1
ATOM 601 C CA . PHE A 1 81 ? 1.030 -0.023 7.553 1.00 94.88 81 PHE A CA 1
ATOM 602 C C . PHE A 1 81 ? 0.313 -1.133 6.804 1.00 94.88 81 PHE A C 1
ATOM 604 O O . PHE A 1 81 ? -0.823 -1.460 7.121 1.00 94.88 81 PHE A O 1
ATOM 611 N N . PHE A 1 82 ? 0.984 -1.724 5.816 1.00 92.44 82 PHE A N 1
ATOM 612 C CA . PHE A 1 82 ? 0.402 -2.790 5.018 1.00 92.44 82 PHE A CA 1
ATOM 613 C C . PHE A 1 82 ? 0.259 -4.072 5.840 1.00 92.44 82 PHE A C 1
ATOM 615 O O . PHE A 1 82 ? -0.772 -4.718 5.754 1.00 92.44 82 PHE A O 1
ATOM 622 N N . SER A 1 83 ? 1.233 -4.404 6.688 1.00 91.44 83 SER A N 1
ATOM 623 C CA . SER A 1 83 ? 1.155 -5.555 7.602 1.00 91.44 83 SER A CA 1
ATOM 624 C C . SER A 1 83 ? 0.399 -5.282 8.913 1.00 91.44 83 SER A C 1
ATOM 626 O O . SER A 1 83 ? 0.460 -6.107 9.821 1.00 91.44 83 SER A O 1
ATOM 628 N N . ASP A 1 84 ? -0.283 -4.139 9.055 1.00 95.19 84 ASP A N 1
ATOM 629 C CA . ASP A 1 84 ? -1.070 -3.840 10.257 1.00 95.19 84 ASP A CA 1
ATOM 630 C C . ASP A 1 84 ? -2.214 -4.850 10.423 1.00 95.19 84 ASP A C 1
ATOM 632 O O . ASP A 1 84 ? -2.966 -5.097 9.480 1.00 95.19 84 ASP A O 1
ATOM 636 N N . SER A 1 85 ? -2.369 -5.418 11.622 1.00 95.25 85 SER A N 1
ATOM 637 C CA . SER A 1 85 ? -3.343 -6.491 11.850 1.00 95.25 85 SER A CA 1
ATOM 638 C C . SER A 1 85 ? -4.781 -6.035 11.625 1.00 95.25 85 SER A C 1
ATOM 640 O O . SER A 1 85 ? -5.545 -6.759 11.010 1.00 95.25 85 SER A O 1
ATOM 642 N N . LEU A 1 86 ? -5.148 -4.814 12.031 1.00 95.25 86 LEU A N 1
ATOM 643 C CA . LEU A 1 86 ? -6.503 -4.307 11.807 1.00 95.25 86 LEU A CA 1
ATOM 644 C C . LEU A 1 86 ? -6.778 -4.122 10.311 1.00 95.25 86 LEU A C 1
ATOM 646 O O . LEU A 1 86 ? -7.867 -4.444 9.844 1.00 95.25 86 LEU A O 1
ATOM 650 N N . TYR A 1 87 ? -5.801 -3.614 9.555 1.00 94.12 87 TYR A N 1
ATOM 651 C CA . TYR A 1 87 ? -5.921 -3.520 8.099 1.00 94.12 87 TYR A CA 1
ATOM 652 C C . TYR A 1 87 ? -6.084 -4.904 7.457 1.00 94.12 87 TYR A C 1
ATOM 654 O O . TYR A 1 87 ? -6.976 -5.080 6.627 1.00 94.12 87 TYR A O 1
ATOM 662 N N . GLN A 1 88 ? -5.259 -5.875 7.857 1.00 94.75 88 GLN A N 1
ATOM 663 C CA . GLN A 1 88 ? -5.313 -7.245 7.344 1.00 94.75 88 GLN A CA 1
ATOM 664 C C . GLN A 1 88 ? -6.629 -7.941 7.705 1.00 94.75 88 GLN A C 1
ATOM 666 O O . GLN A 1 88 ? -7.248 -8.521 6.825 1.00 94.75 88 GLN A O 1
ATOM 671 N N . ASP A 1 89 ? -7.117 -7.805 8.938 1.00 94.88 89 ASP A N 1
ATOM 672 C CA . ASP A 1 89 ? -8.378 -8.404 9.388 1.00 94.88 89 ASP A CA 1
ATOM 673 C C . ASP A 1 89 ? -9.590 -7.823 8.635 1.00 94.88 89 ASP A C 1
ATOM 675 O O . ASP A 1 89 ? -10.509 -8.549 8.254 1.00 94.88 89 ASP A O 1
ATOM 679 N N . ILE A 1 90 ? -9.594 -6.508 8.375 1.00 94.69 90 ILE A N 1
ATOM 680 C CA . ILE A 1 90 ? -10.630 -5.863 7.551 1.00 94.69 90 ILE A CA 1
ATOM 681 C C . ILE A 1 90 ? -10.537 -6.352 6.100 1.00 94.69 90 ILE A C 1
ATOM 683 O O . ILE A 1 90 ? -11.560 -6.649 5.481 1.00 94.69 90 ILE A O 1
ATOM 687 N N . ALA A 1 91 ? -9.326 -6.423 5.540 1.00 92.19 91 ALA A N 1
ATOM 688 C CA . ALA A 1 91 ? -9.112 -6.897 4.177 1.00 92.19 91 ALA A CA 1
ATOM 689 C C . ALA A 1 91 ? -9.5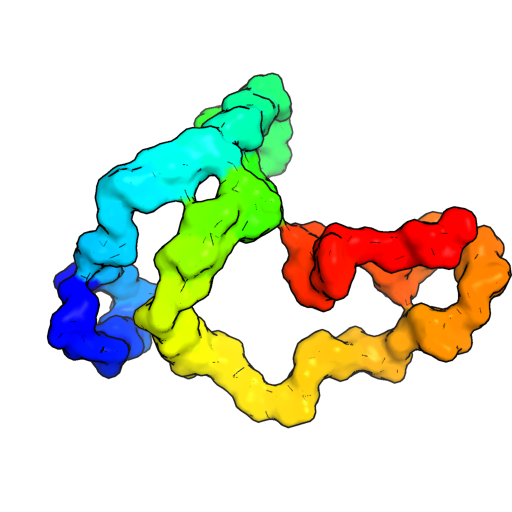36 -8.361 4.019 1.00 92.19 91 ALA A C 1
ATOM 691 O O . ALA A 1 91 ? -10.205 -8.683 3.044 1.00 92.19 91 ALA A O 1
ATOM 692 N N . GLU A 1 92 ? -9.220 -9.215 4.989 1.00 91.50 92 GLU A N 1
ATOM 693 C CA . GLU A 1 92 ? -9.646 -10.612 5.025 1.00 91.50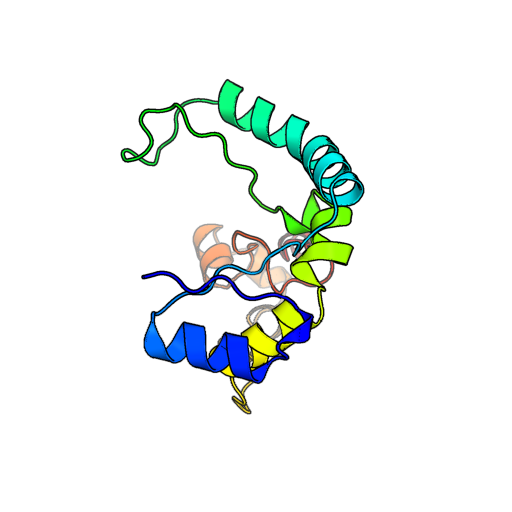 92 GLU A CA 1
ATOM 694 C C . GLU A 1 92 ? -11.173 -10.715 5.060 1.00 91.50 92 GLU A C 1
ATOM 696 O O . GLU A 1 92 ? -11.758 -11.446 4.273 1.00 91.50 92 GLU A O 1
ATOM 701 N N . HIS A 1 93 ? -11.851 -9.910 5.882 1.00 92.25 93 HIS A N 1
ATOM 702 C CA . HIS A 1 93 ? -13.312 -9.937 5.947 1.00 92.25 93 HIS A CA 1
ATOM 703 C C . HIS A 1 93 ? -13.995 -9.575 4.614 1.00 92.25 93 HIS A C 1
ATOM 705 O O . HIS A 1 93 ? -14.963 -10.221 4.218 1.00 92.25 93 HIS A O 1
ATOM 711 N N . PHE A 1 94 ? -13.523 -8.529 3.927 1.00 92.00 94 PHE A N 1
ATOM 712 C CA . PHE A 1 94 ? -14.185 -8.026 2.713 1.00 92.00 94 PHE A CA 1
ATOM 713 C C . PHE A 1 94 ? -13.660 -8.632 1.408 1.00 92.00 94 PHE A C 1
ATOM 715 O O . PHE A 1 94 ? -14.392 -8.700 0.420 1.00 92.00 94 PHE A O 1
ATOM 722 N N . ILE A 1 95 ? -12.377 -8.984 1.368 1.00 87.25 95 ILE A N 1
ATOM 723 C CA . ILE A 1 95 ? -11.627 -9.327 0.150 1.00 87.25 95 ILE A CA 1
ATOM 724 C C . ILE A 1 95 ? -10.967 -10.704 0.280 1.00 87.25 95 ILE A C 1
ATOM 726 O O . ILE A 1 95 ? -10.557 -11.266 -0.738 1.00 87.25 95 ILE A O 1
ATOM 730 N N . GLY A 1 96 ? -10.888 -11.266 1.491 1.00 81.94 96 GLY A N 1
ATOM 731 C CA . GLY A 1 96 ? -10.500 -12.653 1.720 1.00 81.94 96 GLY A CA 1
ATOM 732 C C . GLY A 1 96 ? -11.485 -13.573 1.015 1.00 81.94 96 GLY A C 1
ATOM 733 O O . GLY A 1 96 ? -12.542 -13.938 1.520 1.00 81.94 96 GLY A O 1
ATOM 734 N N . LEU A 1 97 ? -11.166 -13.907 -0.230 1.00 62.81 97 LEU A N 1
ATOM 735 C CA . LEU A 1 97 ? -11.855 -14.947 -0.957 1.00 62.81 97 LEU A CA 1
ATOM 736 C C . LEU A 1 97 ? -11.362 -16.277 -0.390 1.00 62.81 97 LEU A C 1
ATOM 738 O O . LEU A 1 97 ? -10.236 -16.687 -0.673 1.00 62.81 97 LEU A O 1
ATOM 742 N N . GLU A 1 98 ? -12.239 -17.014 0.292 1.00 60.00 98 GLU A N 1
ATOM 743 C CA . GLU A 1 98 ? -12.097 -18.466 0.489 1.00 60.00 98 GLU A CA 1
ATOM 744 C C . GLU A 1 98 ? -12.299 -19.227 -0.839 1.00 60.00 98 GLU A C 1
ATOM 746 O O . GLU A 1 98 ? -12.966 -20.260 -0.925 1.00 60.00 98 GLU A O 1
ATOM 751 N N . THR A 1 99 ? -11.764 -18.714 -1.945 1.00 50.50 99 THR A N 1
ATOM 752 C CA . THR A 1 99 ? -11.703 -19.484 -3.178 1.00 50.50 99 THR A CA 1
ATOM 753 C C . THR A 1 99 ? -10.669 -20.583 -2.990 1.00 50.50 99 THR A C 1
ATOM 755 O O . THR A 1 99 ? -9.470 -20.329 -2.919 1.00 50.50 99 THR A O 1
ATOM 758 N N . THR A 1 100 ? -11.142 -21.828 -2.972 1.00 50.47 100 THR A N 1
ATOM 759 C CA . THR A 1 100 ? -10.332 -23.060 -3.026 1.00 50.47 100 THR A CA 1
ATOM 760 C C . THR A 1 100 ? -9.407 -23.121 -4.242 1.00 50.47 100 THR A C 1
ATOM 762 O O . THR A 1 100 ? -8.499 -23.947 -4.292 1.00 50.47 100 THR A O 1
ATOM 765 N N . CYS A 1 101 ? -9.596 -22.231 -5.213 1.00 43.19 101 CYS A N 1
ATOM 766 C CA . CYS A 1 101 ? -8.608 -21.931 -6.224 1.00 43.19 101 CYS A CA 1
ATOM 767 C C . CYS A 1 101 ? -7.753 -20.727 -5.788 1.00 43.19 101 CYS A C 1
ATOM 769 O O . CYS A 1 101 ? -8.124 -19.571 -5.984 1.00 43.19 101 CYS A O 1
ATOM 771 N N . CYS A 1 102 ? -6.564 -20.996 -5.235 1.00 41.78 102 CYS A N 1
ATOM 772 C CA . CYS A 1 102 ? -5.501 -19.996 -5.118 1.00 41.78 102 CYS A CA 1
ATOM 773 C C . CYS A 1 102 ? -5.366 -19.236 -6.449 1.00 41.78 102 CYS A C 1
ATOM 775 O O . CYS A 1 102 ? -5.407 -19.857 -7.511 1.00 41.78 102 CYS A O 1
ATOM 777 N N . GLY A 1 103 ? -5.150 -17.916 -6.412 1.00 41.84 103 GLY A N 1
ATOM 778 C CA . GLY A 1 103 ? -5.038 -17.039 -7.593 1.00 41.84 103 GLY A CA 1
ATOM 779 C C . GLY A 1 103 ? -3.986 -17.433 -8.649 1.00 41.84 103 GLY A C 1
ATOM 780 O O . GLY A 1 103 ? -3.891 -16.781 -9.685 1.00 41.84 103 GLY A O 1
ATOM 781 N N . VAL A 1 104 ? -3.242 -18.520 -8.430 1.00 45.34 104 VAL A N 1
ATOM 782 C CA . VAL A 1 104 ? -2.428 -19.232 -9.426 1.00 45.34 104 VAL A CA 1
ATOM 783 C C . VAL A 1 104 ? -3.255 -20.052 -10.429 1.00 45.34 104 VAL A C 1
ATOM 785 O O . VAL A 1 104 ? -2.767 -20.343 -11.510 1.00 45.34 104 VAL A O 1
ATOM 788 N N . HIS A 1 105 ? -4.524 -20.368 -10.156 1.00 40.28 105 HIS A N 1
ATOM 789 C CA . HIS A 1 105 ? -5.391 -21.103 -11.092 1.00 40.28 105 HIS A CA 1
ATOM 790 C C . HIS A 1 105 ? -6.001 -20.238 -12.207 1.00 40.28 105 HIS A C 1
ATOM 792 O O . HIS A 1 105 ? -6.760 -20.746 -13.022 1.00 40.28 105 HIS A O 1
ATOM 798 N N . ARG A 1 106 ? -5.626 -18.952 -12.311 1.00 46.44 106 ARG A N 1
ATOM 799 C CA . ARG A 1 106 ? -5.752 -18.192 -13.574 1.00 46.44 106 ARG A CA 1
ATOM 800 C C . ARG A 1 106 ? -4.625 -18.525 -14.572 1.00 46.44 106 ARG A C 1
ATOM 802 O O . ARG A 1 106 ? -4.487 -17.841 -15.581 1.00 46.44 106 ARG A O 1
ATOM 809 N N . GLN A 1 107 ? -3.814 -19.548 -14.292 1.00 47.75 107 GLN A N 1
ATOM 810 C CA . GLN A 1 107 ? -2.991 -20.276 -15.259 1.00 47.75 107 GLN A CA 1
ATOM 811 C C . GLN A 1 107 ? -3.663 -21.618 -15.543 1.00 47.75 107 GLN A C 1
ATOM 813 O O . GLN A 1 107 ? -3.270 -22.647 -15.002 1.00 47.75 107 GLN A O 1
ATOM 818 N N . GLU A 1 108 ? -4.687 -21.632 -16.393 1.00 48.00 108 GLU A N 1
ATOM 819 C CA . GLU A 1 108 ? -5.153 -22.900 -16.972 1.00 48.00 108 GLU A CA 1
ATOM 820 C C . GLU A 1 108 ? -4.077 -23.580 -17.845 1.00 48.00 108 GLU A C 1
ATOM 822 O O . GLU A 1 108 ? -4.173 -24.773 -18.109 1.00 48.00 108 GLU A O 1
ATOM 827 N N . GLU A 1 109 ? -2.976 -22.878 -18.141 1.00 52.91 109 GLU A N 1
ATOM 828 C CA . GLU A 1 109 ? -1.667 -23.449 -18.464 1.00 52.91 109 GLU A CA 1
ATOM 829 C C . GLU A 1 109 ? -0.581 -22.573 -17.822 1.00 52.91 109 GLU A C 1
ATOM 831 O O . GLU A 1 109 ? -0.622 -21.354 -17.978 1.00 52.91 109 GLU A O 1
ATOM 836 N N . ILE A 1 110 ? 0.376 -23.151 -17.086 1.00 70.12 110 ILE A N 1
ATOM 837 C CA . ILE A 1 110 ? 1.567 -22.429 -16.603 1.00 70.12 110 ILE A CA 1
ATOM 838 C C . ILE A 1 110 ? 2.562 -22.422 -17.770 1.00 70.12 110 ILE A C 1
ATOM 840 O O . ILE A 1 110 ? 3.234 -23.436 -17.974 1.00 70.12 110 ILE A O 1
ATOM 844 N N . PRO A 1 111 ? 2.719 -21.332 -18.547 1.00 68.81 111 PRO A N 1
ATOM 845 C CA . PRO A 1 111 ? 3.483 -21.393 -19.795 1.00 68.81 111 PRO A CA 1
ATOM 846 C C . PRO A 1 111 ? 4.969 -21.682 -19.548 1.00 68.81 111 PRO A C 1
ATOM 848 O O . PRO A 1 111 ? 5.644 -22.239 -20.406 1.00 68.81 111 PRO A O 1
ATOM 851 N N . PHE A 1 112 ? 5.450 -21.383 -18.338 1.00 72.38 112 PHE A N 1
ATOM 852 C CA . PHE A 1 112 ? 6.790 -21.721 -17.853 1.00 72.38 112 PHE A CA 1
ATOM 853 C C . PHE A 1 112 ? 7.049 -23.231 -17.721 1.00 72.38 112 PHE A C 1
ATOM 855 O O . PHE A 1 112 ? 8.202 -23.646 -17.729 1.00 72.38 112 PHE A O 1
ATOM 862 N N . LEU A 1 113 ? 5.998 -24.045 -17.564 1.00 76.12 113 LEU A N 1
ATOM 863 C CA . LEU A 1 113 ? 6.086 -25.507 -17.480 1.00 76.12 113 LEU A CA 1
ATOM 864 C C . LEU A 1 113 ? 5.641 -26.195 -18.776 1.00 76.12 113 LEU A C 1
ATOM 866 O O . LEU A 1 113 ? 6.048 -27.327 -19.024 1.00 76.12 113 LEU A O 1
ATOM 870 N N . SER A 1 114 ? 4.817 -25.530 -19.590 1.00 82.50 114 SER A N 1
ATOM 871 C CA . SER A 1 114 ? 4.304 -26.091 -20.845 1.00 82.50 114 SER A CA 1
ATOM 872 C C . SER A 1 114 ? 5.295 -25.990 -22.007 1.00 82.50 114 SER A C 1
ATOM 874 O O . SER A 1 114 ? 5.341 -26.896 -22.835 1.00 82.50 114 SER A O 1
ATOM 876 N N . TYR A 1 115 ? 6.089 -24.915 -22.077 1.00 84.88 115 TYR A N 1
ATOM 877 C CA . TYR A 1 115 ? 7.011 -24.666 -23.189 1.00 84.88 115 TYR A CA 1
ATOM 878 C C . TYR A 1 115 ? 8.471 -24.726 -22.718 1.00 84.88 115 TYR A C 1
ATOM 880 O O . TYR A 1 115 ? 8.828 -24.031 -21.762 1.00 84.88 115 TYR A O 1
ATOM 888 N N . PRO A 1 116 ? 9.348 -25.501 -23.384 1.00 89.56 116 PRO A N 1
ATOM 889 C CA . PRO A 1 116 ? 10.783 -25.453 -23.131 1.00 89.56 116 PRO A CA 1
ATOM 890 C C . PRO A 1 116 ? 11.342 -24.036 -23.307 1.00 89.56 116 PRO A C 1
ATOM 892 O O . PRO A 1 116 ? 11.008 -23.342 -24.267 1.00 89.56 116 PRO A O 1
ATOM 895 N N . ILE A 1 117 ? 12.258 -23.629 -22.422 1.00 89.00 117 ILE A N 1
ATOM 896 C CA . ILE A 1 117 ? 12.891 -22.297 -22.458 1.00 89.00 117 ILE A CA 1
ATOM 897 C C . ILE A 1 117 ? 13.514 -22.006 -23.832 1.00 89.00 117 ILE A C 1
ATOM 899 O O . ILE A 1 117 ? 13.340 -20.914 -24.371 1.00 89.00 117 ILE A O 1
ATOM 903 N N . GLU A 1 118 ? 14.177 -22.998 -24.428 1.00 90.75 118 GLU A N 1
ATOM 904 C CA . GLU A 1 118 ? 14.809 -22.869 -25.747 1.00 90.75 118 GLU A CA 1
ATOM 905 C C . GLU A 1 118 ? 13.804 -22.540 -26.858 1.00 90.75 118 GLU A C 1
ATOM 907 O O . GLU A 1 118 ? 14.115 -21.780 -27.772 1.00 90.75 118 GLU A O 1
ATOM 912 N N . GLU A 1 119 ? 12.575 -23.049 -26.763 1.00 91.56 119 GLU A N 1
ATOM 913 C CA . GLU A 1 119 ? 11.510 -22.744 -27.718 1.00 91.56 119 GLU A CA 1
ATOM 914 C C . GLU A 1 119 ? 10.988 -21.318 -27.511 1.00 91.56 119 GLU A C 1
ATOM 916 O O . GLU A 1 119 ? 10.880 -20.543 -28.463 1.00 91.56 119 GLU A O 1
ATOM 921 N N . VAL A 1 120 ? 10.767 -20.917 -26.256 1.00 90.75 120 VAL A N 1
ATOM 922 C CA . VAL A 1 120 ? 10.302 -19.565 -25.907 1.00 90.75 120 VAL A CA 1
ATOM 923 C C . VAL A 1 120 ? 11.300 -18.488 -26.353 1.00 90.75 120 VAL A C 1
ATOM 925 O O . VAL A 1 120 ? 10.889 -17.418 -26.822 1.00 90.75 120 VAL A O 1
ATOM 928 N N . LYS A 1 121 ? 12.609 -18.777 -26.298 1.00 90.69 121 LYS A N 1
ATOM 929 C CA . LYS A 1 121 ? 13.678 -17.903 -26.820 1.00 90.69 121 LYS A CA 1
ATOM 930 C C . LYS A 1 121 ? 13.551 -17.626 -28.326 1.00 90.69 121 LYS A C 1
ATOM 932 O O . LYS A 1 121 ? 14.101 -16.632 -28.798 1.00 90.69 121 LYS A O 1
ATOM 937 N N . THR A 1 122 ? 12.796 -18.427 -29.080 1.00 93.94 122 THR A N 1
ATOM 938 C CA . THR A 1 122 ? 12.525 -18.179 -30.510 1.00 93.94 122 THR A CA 1
ATOM 939 C C . THR A 1 122 ? 11.304 -17.291 -30.761 1.00 93.94 122 THR A C 1
ATOM 941 O O . THR A 1 122 ? 11.179 -16.697 -31.832 1.00 93.94 122 THR A O 1
ATOM 944 N N . TYR A 1 123 ? 10.405 -17.154 -29.782 1.00 92.50 123 TYR A N 1
ATOM 945 C CA . TYR A 1 123 ? 9.160 -16.404 -29.946 1.00 92.50 123 TYR A CA 1
ATOM 946 C C . TYR A 1 123 ? 9.397 -14.899 -30.037 1.00 92.50 123 TYR A C 1
ATOM 948 O O . TYR A 1 123 ? 10.357 -14.366 -29.479 1.00 92.50 123 TYR A O 1
ATOM 956 N N . SER A 1 124 ? 8.477 -14.195 -30.699 1.00 93.62 124 SER A N 1
ATOM 957 C CA . SER A 1 124 ? 8.472 -12.732 -30.702 1.00 93.62 124 SER A CA 1
ATOM 958 C C . SER A 1 124 ? 8.161 -12.181 -29.307 1.00 93.62 124 SER A C 1
ATOM 960 O O . SER A 1 124 ? 7.467 -12.822 -28.514 1.00 93.62 124 SER A O 1
ATOM 962 N N . GLN A 1 125 ? 8.613 -10.957 -29.021 1.00 87.19 125 GLN A N 1
ATOM 963 C CA . GLN A 1 125 ? 8.362 -10.319 -27.725 1.00 87.19 125 GLN A CA 1
ATOM 964 C C . GLN A 1 125 ? 6.863 -10.229 -27.401 1.00 87.19 125 GLN A C 1
ATOM 966 O O . GLN A 1 125 ? 6.454 -10.504 -26.280 1.00 87.19 125 GLN A O 1
ATOM 971 N N . LEU A 1 126 ? 6.023 -9.932 -28.400 1.00 86.38 126 LEU A N 1
ATOM 972 C CA . LEU A 1 126 ? 4.571 -9.883 -28.220 1.00 86.38 126 LEU A CA 1
ATOM 973 C C . LEU A 1 126 ? 4.001 -11.223 -27.732 1.00 86.38 126 LEU A C 1
ATOM 975 O O . LEU A 1 126 ? 3.103 -11.232 -26.894 1.00 86.38 126 LEU A O 1
ATOM 979 N N . VAL A 1 127 ? 4.499 -12.346 -28.250 1.00 86.75 127 VAL A N 1
ATOM 980 C CA . VAL A 1 127 ? 4.043 -13.681 -27.840 1.00 86.75 127 VAL A CA 1
ATOM 981 C C . VAL A 1 127 ? 4.519 -13.994 -26.423 1.00 86.75 127 VAL A C 1
ATOM 983 O O . VAL A 1 127 ? 3.706 -14.406 -25.600 1.00 86.75 127 VAL A O 1
ATOM 986 N N . ARG A 1 128 ? 5.789 -13.716 -26.101 1.00 86.88 128 ARG A N 1
ATOM 987 C CA . ARG A 1 128 ? 6.347 -13.877 -24.743 1.00 86.88 128 ARG A CA 1
ATOM 988 C C . ARG A 1 128 ? 5.522 -13.119 -23.704 1.00 86.88 128 ARG A C 1
ATOM 990 O O . ARG A 1 128 ? 5.072 -13.702 -22.721 1.00 86.88 128 ARG A O 1
ATOM 997 N N . ASP A 1 129 ? 5.226 -11.856 -23.990 1.00 83.06 129 ASP A N 1
ATOM 998 C CA . ASP A 1 129 ? 4.396 -10.983 -23.165 1.00 83.06 129 ASP A CA 1
ATOM 999 C C . ASP A 1 129 ? 2.997 -11.552 -22.893 1.00 83.06 129 ASP A C 1
ATOM 1001 O O . ASP A 1 129 ? 2.469 -11.412 -21.789 1.00 83.06 129 ASP A O 1
ATOM 1005 N N . ARG A 1 130 ? 2.358 -12.143 -23.911 1.00 81.62 130 ARG A N 1
ATOM 1006 C CA . ARG A 1 130 ? 1.004 -12.716 -23.799 1.00 81.62 130 ARG A CA 1
ATOM 1007 C C . ARG A 1 130 ? 0.990 -14.057 -23.085 1.00 81.62 130 ARG A C 1
ATOM 1009 O O . ARG A 1 130 ? 0.009 -14.358 -22.417 1.00 81.62 130 ARG A O 1
ATOM 1016 N N . LEU A 1 131 ? 2.085 -14.801 -23.177 1.00 79.75 131 LEU A N 1
ATOM 1017 C CA . LEU A 1 131 ? 2.341 -16.011 -22.401 1.00 79.75 131 LEU A CA 1
ATOM 1018 C C . LEU A 1 131 ? 2.787 -15.707 -20.959 1.00 79.75 131 LEU A C 1
ATOM 1020 O O . LEU A 1 131 ? 3.108 -16.624 -20.213 1.00 79.75 131 LEU A O 1
ATOM 1024 N N . GLY A 1 132 ? 2.827 -14.437 -20.545 1.00 79.38 132 GLY A N 1
ATOM 1025 C CA . GLY A 1 132 ? 3.164 -14.067 -19.172 1.00 79.38 132 GLY A CA 1
ATOM 1026 C C . GLY A 1 132 ? 4.661 -14.086 -18.856 1.00 79.38 132 GLY A C 1
ATOM 1027 O O . GLY A 1 132 ? 5.019 -13.938 -17.692 1.00 79.38 132 GLY A O 1
ATOM 1028 N N . TRP A 1 133 ? 5.544 -14.171 -19.859 1.00 82.31 133 TRP A N 1
ATOM 1029 C CA . TRP A 1 133 ? 6.995 -13.961 -19.708 1.00 82.31 133 TRP A CA 1
ATOM 1030 C C . TRP A 1 133 ? 7.344 -12.478 -19.567 1.00 82.31 133 TRP A C 1
ATOM 1032 O O . TRP A 1 133 ? 8.295 -11.994 -20.165 1.00 82.31 133 TRP A O 1
ATOM 1042 N N . LYS A 1 134 ? 6.536 -11.750 -18.801 1.00 79.56 134 LYS A N 1
ATOM 1043 C CA . LYS A 1 134 ? 6.795 -10.384 -18.383 1.00 79.56 134 LYS A CA 1
ATOM 1044 C C . LYS A 1 134 ? 6.199 -10.169 -17.011 1.00 79.56 134 LYS A C 1
ATOM 1046 O O . LYS A 1 134 ? 5.144 -10.712 -16.673 1.00 79.56 134 LYS A O 1
ATOM 1051 N N . GLN A 1 135 ? 6.851 -9.324 -16.238 1.00 74.50 135 GLN A N 1
ATOM 1052 C CA . GLN A 1 135 ? 6.301 -8.894 -14.970 1.00 74.50 135 GLN A CA 1
ATOM 1053 C C . GLN A 1 135 ? 5.024 -8.069 -15.194 1.00 74.50 135 GLN A C 1
ATOM 1055 O O . GLN A 1 135 ? 5.001 -7.125 -15.984 1.00 74.50 135 GLN A O 1
ATOM 1060 N N . SER A 1 136 ? 3.949 -8.418 -14.488 1.00 67.62 136 SER A N 1
ATOM 1061 C CA . SER A 1 136 ? 2.770 -7.556 -14.400 1.00 67.62 136 SER A CA 1
ATOM 1062 C C . SER A 1 136 ? 3.097 -6.330 -13.552 1.00 67.62 136 SER A C 1
ATOM 1064 O O . SER A 1 136 ? 3.645 -6.469 -12.464 1.00 67.62 136 SER A O 1
ATOM 1066 N N . GLU A 1 137 ? 2.722 -5.129 -13.987 1.00 59.06 137 GLU A N 1
ATOM 1067 C CA . GLU A 1 137 ? 2.722 -3.966 -13.092 1.00 59.06 137 GLU A CA 1
ATOM 1068 C C . GLU A 1 137 ? 1.459 -4.031 -12.209 1.00 59.06 137 GLU A C 1
ATOM 1070 O O . GLU A 1 137 ? 0.376 -4.239 -12.761 1.00 59.06 137 GLU A O 1
ATOM 1075 N N . PRO A 1 138 ? 1.528 -3.902 -10.862 1.00 60.75 138 PRO A N 1
ATOM 1076 C CA . PRO A 1 138 ? 2.595 -3.310 -10.043 1.00 60.75 138 PRO A CA 1
ATOM 1077 C C . PRO A 1 138 ? 3.529 -4.314 -9.321 1.00 60.75 138 PRO A C 1
ATOM 1079 O O . PRO A 1 138 ? 4.027 -4.008 -8.238 1.00 60.75 138 PRO A O 1
ATOM 1082 N N . ASN A 1 139 ? 3.797 -5.483 -9.907 1.00 64.56 139 ASN A N 1
ATOM 1083 C CA . ASN A 1 139 ? 4.708 -6.534 -9.422 1.00 64.56 139 ASN A CA 1
ATOM 1084 C C . ASN A 1 139 ? 4.181 -7.363 -8.237 1.00 64.56 139 ASN A C 1
ATOM 1086 O O . ASN A 1 139 ? 4.959 -8.019 -7.545 1.00 64.56 139 ASN A O 1
ATOM 1090 N N . LEU A 1 140 ? 2.868 -7.361 -7.997 1.00 56.25 140 LEU A N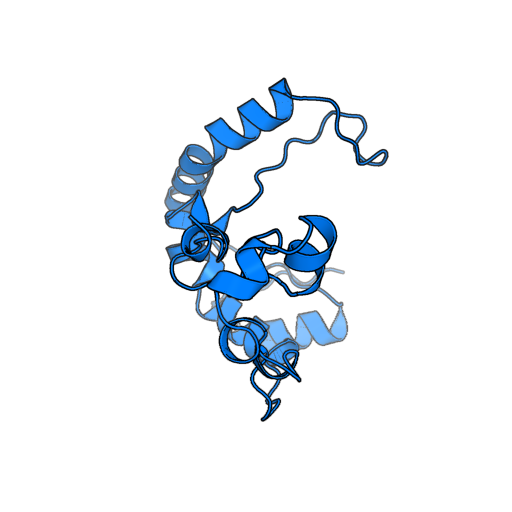 1
ATOM 1091 C CA . LEU A 1 140 ? 2.256 -8.156 -6.930 1.00 56.25 140 LEU A CA 1
ATOM 1092 C C . LEU A 1 140 ? 2.133 -9.629 -7.349 1.00 56.25 140 LEU A C 1
ATOM 1094 O O . LEU A 1 140 ? 1.681 -9.920 -8.454 1.00 56.25 140 LEU A O 1
ATOM 1098 N N . GLY A 1 141 ? 2.528 -10.544 -6.457 1.00 58.91 141 GLY A N 1
ATOM 1099 C CA . GLY A 1 141 ? 2.414 -11.996 -6.655 1.00 58.91 141 GLY A CA 1
ATOM 1100 C C . GLY A 1 141 ? 3.642 -12.697 -7.253 1.00 58.91 141 GLY A C 1
ATOM 1101 O O . GLY A 1 141 ? 3.577 -13.899 -7.493 1.00 58.91 141 GLY A O 1
ATOM 1102 N N . TRP A 1 142 ? 4.758 -11.991 -7.475 1.00 66.38 142 TRP A N 1
ATOM 1103 C CA . TRP A 1 142 ? 5.993 -12.575 -8.021 1.00 66.38 142 TRP A CA 1
ATOM 1104 C C . TRP A 1 142 ? 6.997 -12.960 -6.929 1.00 66.38 142 TRP A C 1
ATOM 1106 O O . TRP A 1 142 ? 7.257 -12.174 -6.015 1.00 66.38 142 TRP A O 1
ATOM 1116 N N . VAL A 1 143 ? 7.617 -14.136 -7.068 1.00 61.69 143 VAL A N 1
ATOM 1117 C CA . VAL A 1 143 ? 8.721 -14.587 -6.203 1.00 61.69 143 VAL A CA 1
ATOM 1118 C C . VAL A 1 143 ? 9.910 -13.637 -6.365 1.00 61.69 143 VAL A C 1
ATOM 1120 O O . VAL A 1 143 ? 10.297 -13.296 -7.483 1.00 61.69 143 VAL A O 1
ATOM 1123 N N . ASP A 1 144 ? 10.448 -13.151 -5.245 1.00 75.25 144 ASP A N 1
ATOM 1124 C CA . ASP A 1 144 ? 11.557 -12.185 -5.174 1.00 75.25 144 ASP A CA 1
ATOM 1125 C C . ASP A 1 144 ? 11.357 -10.879 -5.966 1.00 75.25 144 ASP A C 1
ATOM 1127 O O . ASP A 1 144 ? 12.314 -10.138 -6.196 1.00 75.25 144 ASP A O 1
ATOM 1131 N N . LEU A 1 145 ? 10.124 -10.575 -6.393 1.00 69.62 145 LEU A N 1
ATOM 1132 C CA . LEU A 1 145 ? 9.796 -9.421 -7.240 1.00 69.62 145 LEU A CA 1
ATOM 1133 C C . LEU A 1 145 ? 10.613 -9.357 -8.549 1.00 69.62 145 LEU A C 1
ATOM 1135 O O . LEU A 1 145 ? 10.767 -8.274 -9.125 1.00 69.62 145 LEU A O 1
ATOM 1139 N N . LYS A 1 146 ? 11.114 -10.498 -9.044 1.00 73.62 146 LYS A N 1
ATOM 1140 C CA . LYS A 1 146 ? 11.864 -10.591 -10.307 1.00 73.62 146 LYS A CA 1
ATOM 1141 C C . LYS A 1 146 ? 10.942 -10.922 -11.480 1.00 73.62 146 LYS A C 1
ATOM 1143 O O . LYS A 1 146 ? 10.013 -11.713 -11.347 1.00 73.62 146 LYS A O 1
ATOM 1148 N N . SER A 1 147 ? 11.214 -10.312 -12.633 1.00 79.62 147 SER A N 1
ATOM 1149 C CA . SER A 1 147 ? 10.551 -10.662 -13.896 1.00 79.62 147 SER A CA 1
ATOM 1150 C C . SER A 1 147 ? 11.017 -12.044 -14.354 1.00 79.62 147 SER A C 1
ATOM 1152 O O . SER A 1 147 ? 12.221 -12.269 -14.338 1.00 79.62 147 SER A O 1
ATOM 1154 N N . PRO A 1 148 ? 10.143 -12.948 -14.823 1.00 81.44 148 PRO A N 1
ATOM 1155 C CA . PRO A 1 148 ? 10.562 -14.259 -15.332 1.00 81.44 148 PRO A CA 1
ATOM 1156 C C . PRO A 1 148 ? 11.449 -14.176 -16.587 1.00 81.44 148 PRO A C 1
ATOM 1158 O O . PRO A 1 148 ? 12.040 -15.175 -16.985 1.00 81.44 148 PRO A O 1
ATOM 1161 N N . GLU A 1 149 ? 11.578 -12.996 -17.197 1.00 85.62 149 GLU A N 1
ATOM 1162 C CA . GLU A 1 149 ? 12.455 -12.736 -18.344 1.00 85.62 149 GLU A CA 1
ATOM 1163 C C . GLU A 1 149 ? 13.920 -13.102 -18.080 1.00 85.62 149 GLU A C 1
ATOM 1165 O O . GLU A 1 149 ? 14.597 -13.504 -19.019 1.00 85.62 149 GLU A O 1
ATOM 1170 N N . TYR A 1 150 ? 14.396 -13.061 -16.824 1.00 86.12 150 TYR A N 1
ATOM 1171 C CA . TYR A 1 150 ? 15.783 -13.442 -16.501 1.00 86.12 150 TYR A CA 1
ATOM 1172 C C . TYR A 1 150 ? 16.095 -14.909 -16.847 1.00 86.12 150 TYR A C 1
ATOM 1174 O O . TYR A 1 150 ? 17.255 -15.274 -17.000 1.00 86.12 150 TYR A O 1
ATOM 1182 N N . LEU A 1 151 ? 15.075 -15.769 -16.951 1.00 84.19 151 LEU A N 1
ATOM 1183 C CA . LEU A 1 151 ? 15.233 -17.170 -17.357 1.00 84.19 151 LEU A CA 1
ATOM 1184 C C . LEU A 1 151 ? 15.447 -17.323 -18.872 1.00 84.19 151 LEU A C 1
ATOM 1186 O O . LEU A 1 151 ? 15.810 -18.405 -19.330 1.00 84.19 151 LEU A O 1
ATOM 1190 N N . LEU A 1 152 ? 15.187 -16.265 -19.648 1.00 83.69 152 LEU A N 1
ATOM 1191 C CA . LEU A 1 152 ? 15.375 -16.224 -21.098 1.00 83.69 152 LEU A CA 1
ATOM 1192 C C . LEU A 1 152 ? 16.734 -15.635 -21.507 1.00 83.69 152 LEU A C 1
ATOM 1194 O O . LEU A 1 152 ? 17.025 -15.589 -22.705 1.00 83.69 152 LEU A O 1
ATOM 1198 N N . GLU A 1 153 ? 17.549 -15.208 -20.543 1.00 80.56 153 GLU A N 1
ATOM 1199 C CA . GLU A 1 153 ? 18.927 -14.751 -20.764 1.00 80.56 153 GLU A CA 1
ATOM 1200 C C . GLU A 1 153 ? 19.911 -15.918 -20.982 1.00 8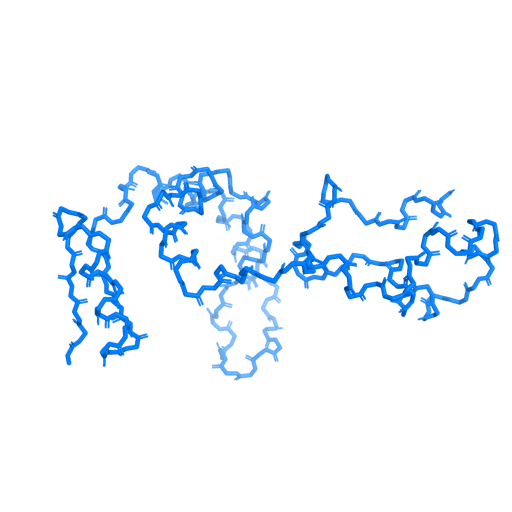0.56 153 GLU A C 1
ATOM 1202 O O . GLU A 1 153 ? 19.541 -17.101 -20.752 1.00 80.56 153 GLU A O 1
#

Nearest PDB structures (foldseek):
  5ybs-assembly1_A  TM=8.622E-01  e=1.671E-03  Penicillium brasilianum
  7wpy-assembly2_B  TM=7.784E-01  e=3.397E-02  Aspergillus stellatus
  4nao-assembly1_A-2  TM=8.760E-01  e=6.998E-02  Claviceps purpurea

Mean predicted aligned error: 11.8 Å

Radius of gyration: 20.5 Å; Cα contacts (8 Å, |Δi|>4): 120; chains: 1; bounding box: 42×45×52 Å

Secondary structure (DSSP, 8-state):
---EE-GGG-HHHHHHHHHHHS--EETT-S-HHHHHHHHHHHHHHHHHHHHT---S-GGGTTT----SSHHHH-HHIIIIIIT-HHHHHHHHHHH----SS-GGGG-SS-HHHHS-HHHHTTS-HHHHHHTT-SPPTT-TT-GGG--GGGGG-

Solvent-accessible surface area (backbone atoms only — not comparable to full-atom values): 9406 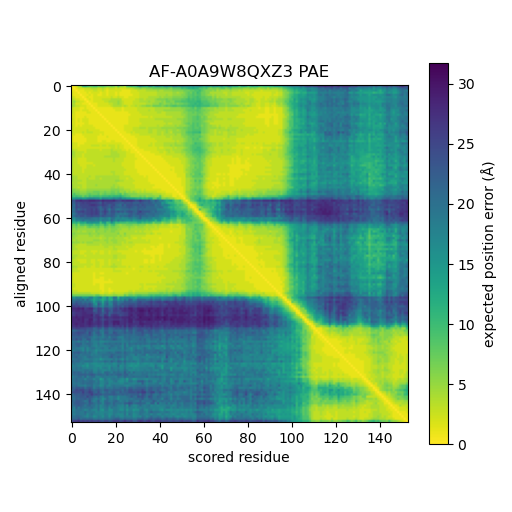Å² total; per-residue (Å²): 129,84,48,76,43,52,77,88,67,44,70,70,54,53,53,53,34,29,74,74,67,73,40,67,43,68,50,82,78,68,55,71,66,58,51,52,50,29,47,62,50,42,42,67,46,29,53,51,35,50,74,64,59,67,61,85,57,80,90,47,80,60,75,69,57,57,63,77,52,50,63,83,57,14,67,50,42,35,65,61,55,64,59,26,62,69,56,44,54,52,43,40,72,79,66,53,69,89,52,91,61,55,86,69,62,82,40,90,64,54,48,84,79,74,46,57,64,78,59,58,66,70,52,53,69,70,55,38,50,73,59,54,49,43,64,57,88,78,49,79,92,45,74,92,66,55,49,63,48,71,73,69,107